Protein AF-A0A3L2L9N2-F1 (afdb_monomer)

Organism: Salmonella enterica (NCBI:txid28901)

Sequence (71 aa):
SDKPLTKTDYLMRLRRCQTIDTLERVIEKNKYELSDNELAVFYSAADHRLAELTMNKLYDKIPSSVWKFIR

pLDDT: mean 93.93, std 7.8, range [44.12, 98.06]

Secondary structure (DSSP, 8-state):
--PPPPHHHHHHHHTT--SHHHHHHHHHHHHHHS-HHHHHHHHHHHHHHHHHHHTTS--SS--TTGGGG--

Solvent-accessible surface area (backbone atoms only — not comparable to full-atom values): 4387 Å² total; per-residue (Å²): 131,90,72,82,80,49,41,65,58,44,29,65,59,51,64,71,45,88,44,69,71,53,42,52,54,51,49,62,56,45,65,79,72,46,54,75,77,54,41,58,38,44,48,60,17,49,55,51,48,48,54,24,60,77,66,73,44,90,68,96,68,84,57,79,73,57,58,77,78,58,132

InterPro domains:
  IPR007985 Haemolysin expression modulating, HHA [PF05321] (12-68)
  IPR036666 HHA superfamily [G3DSA:1.20.1280.40] (1-71)
  IPR036666 HHA superfamily [SSF68989] (4-71)

Mean predicted aligned error: 3.17 Å

Structure (mmCIF, N/CA/C/O backbone):
data_AF-A0A3L2L9N2-F1
#
_entry.id   AF-A0A3L2L9N2-F1
#
loop_
_atom_site.group_PDB
_atom_site.id
_atom_site.type_symbol
_atom_site.label_atom_id
_atom_site.label_alt_id
_atom_site.label_comp_id
_atom_site.label_asym_id
_atom_site.label_entity_id
_atom_site.label_seq_id
_atom_site.pdbx_PDB_ins_code
_atom_site.Cartn_x
_atom_site.Cartn_y
_atom_site.Cartn_z
_atom_site.occupancy
_atom_site.B_iso_or_equiv
_atom_site.auth_seq_id
_atom_site.auth_comp_id
_atom_site.auth_asym_id
_atom_site.auth_atom_id
_atom_site.pdbx_PDB_model_num
ATOM 1 N N . SER A 1 1 ? 19.513 -14.913 -14.566 1.00 44.12 1 SER A N 1
ATOM 2 C CA . SER A 1 1 ? 18.275 -14.230 -14.971 1.00 44.12 1 SER A CA 1
ATOM 3 C C . SER A 1 1 ? 17.566 -13.734 -13.737 1.00 44.12 1 SER A C 1
ATOM 5 O O . SER A 1 1 ? 16.976 -14.549 -13.034 1.00 44.12 1 SER A O 1
ATOM 7 N N . ASP A 1 2 ? 17.654 -12.439 -13.450 1.00 69.25 2 ASP A N 1
ATOM 8 C CA . ASP A 1 2 ? 16.781 -11.816 -12.458 1.00 69.25 2 ASP A CA 1
ATOM 9 C C . ASP A 1 2 ? 15.362 -11.819 -13.019 1.00 69.25 2 ASP A C 1
ATOM 11 O O . ASP A 1 2 ? 15.080 -11.229 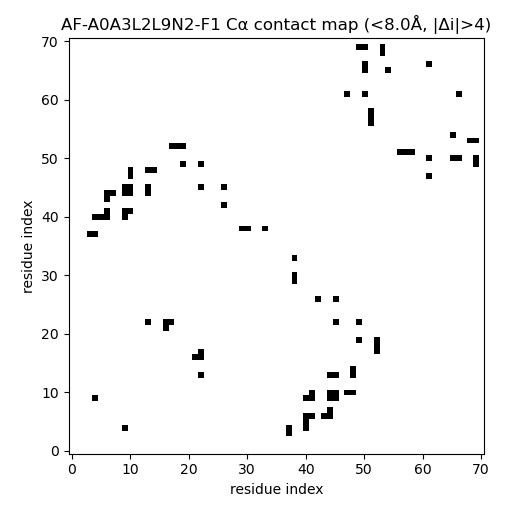-14.061 1.00 69.25 2 ASP A O 1
ATOM 15 N N . LYS A 1 3 ? 14.489 -12.607 -12.392 1.00 78.44 3 LYS A N 1
ATOM 16 C CA . LYS A 1 3 ? 13.071 -12.621 -12.742 1.00 78.44 3 LYS A CA 1
ATOM 17 C C . LYS A 1 3 ? 12.433 -11.347 -12.182 1.00 78.44 3 LYS A C 1
ATOM 19 O O . LYS A 1 3 ? 12.751 -10.991 -11.046 1.00 78.44 3 LYS A O 1
ATOM 24 N N . PRO A 1 4 ? 11.523 -10.697 -12.927 1.00 86.00 4 PRO A N 1
ATOM 25 C CA . PRO A 1 4 ? 10.763 -9.578 -12.390 1.00 86.00 4 PRO A CA 1
ATOM 26 C C . PRO A 1 4 ? 9.988 -10.030 -11.150 1.00 86.00 4 PRO A C 1
ATOM 28 O O . PRO A 1 4 ? 9.471 -11.153 -11.102 1.00 86.00 4 PRO A O 1
ATOM 31 N N . LEU A 1 5 ? 9.935 -9.165 -10.140 1.00 93.81 5 LEU A N 1
ATOM 32 C CA . LEU A 1 5 ? 9.238 -9.462 -8.897 1.00 93.81 5 LEU A CA 1
ATOM 33 C C . LEU A 1 5 ? 7.731 -9.581 -9.118 1.00 93.81 5 LEU A C 1
ATOM 35 O O . LEU A 1 5 ? 7.124 -8.814 -9.865 1.00 93.81 5 LEU A O 1
ATOM 39 N N . THR A 1 6 ? 7.107 -10.511 -8.400 1.00 96.12 6 THR A N 1
ATOM 40 C CA . THR A 1 6 ? 5.650 -10.628 -8.368 1.00 96.12 6 THR A CA 1
ATOM 41 C C . THR A 1 6 ? 5.043 -9.689 -7.325 1.00 96.12 6 THR A C 1
ATOM 43 O O . THR A 1 6 ? 5.718 -9.209 -6.409 1.00 96.12 6 THR A O 1
ATOM 46 N N . LYS A 1 7 ? 3.722 -9.481 -7.399 1.00 96.06 7 LYS A N 1
ATOM 47 C CA . LYS A 1 7 ? 2.967 -8.744 -6.373 1.00 96.06 7 LYS A CA 1
ATOM 48 C C . LYS A 1 7 ? 3.226 -9.301 -4.970 1.00 96.06 7 LYS A C 1
ATOM 50 O O . LYS A 1 7 ? 3.391 -8.534 -4.026 1.00 96.06 7 LYS A O 1
ATOM 55 N N . THR A 1 8 ? 3.263 -10.626 -4.830 1.00 96.38 8 THR A N 1
ATOM 56 C CA . THR A 1 8 ? 3.488 -11.287 -3.540 1.00 96.38 8 THR A CA 1
ATOM 57 C C . THR A 1 8 ? 4.887 -10.995 -3.006 1.00 96.38 8 THR A C 1
ATOM 59 O O . THR A 1 8 ? 5.025 -10.713 -1.817 1.00 96.38 8 THR A O 1
ATOM 62 N N . ASP A 1 9 ? 5.908 -10.982 -3.866 1.00 96.69 9 ASP A N 1
ATOM 63 C CA . ASP A 1 9 ? 7.282 -10.662 -3.457 1.00 96.69 9 ASP A CA 1
ATOM 64 C C . ASP A 1 9 ? 7.380 -9.237 -2.905 1.00 96.69 9 ASP A C 1
ATOM 66 O O . ASP A 1 9 ? 7.941 -9.019 -1.826 1.00 96.69 9 ASP A O 1
ATOM 70 N N . TYR A 1 10 ? 6.778 -8.269 -3.603 1.00 97.31 10 TYR A N 1
ATOM 71 C CA . TYR A 1 10 ? 6.698 -6.894 -3.116 1.00 97.31 10 TYR A CA 1
ATOM 72 C C . TYR A 1 10 ? 5.885 -6.792 -1.827 1.00 97.31 10 TYR A C 1
ATOM 74 O O . TYR A 1 10 ? 6.351 -6.173 -0.874 1.00 97.31 10 TYR A O 1
ATOM 82 N N . LEU A 1 11 ? 4.723 -7.444 -1.739 1.00 97.94 11 LEU A N 1
ATOM 83 C CA . LEU A 1 11 ? 3.880 -7.411 -0.542 1.00 97.94 11 LEU A CA 1
ATOM 84 C C . LEU A 1 11 ? 4.627 -7.939 0.689 1.00 97.94 11 LEU A C 1
ATOM 86 O O . LEU A 1 11 ? 4.594 -7.310 1.746 1.00 97.94 11 LEU A O 1
ATOM 90 N N . MET A 1 12 ? 5.348 -9.056 0.562 1.00 97.25 12 MET A N 1
ATOM 91 C CA . MET A 1 12 ? 6.133 -9.614 1.667 1.00 97.25 12 MET A CA 1
ATOM 92 C C . MET A 1 12 ? 7.247 -8.664 2.124 1.00 97.25 12 MET A C 1
ATOM 94 O O . MET A 1 12 ? 7.520 -8.570 3.322 1.00 97.25 12 MET A O 1
ATOM 98 N N . ARG A 1 13 ? 7.862 -7.911 1.201 1.00 96.56 13 ARG A N 1
ATOM 99 C CA . ARG A 1 13 ? 8.821 -6.848 1.547 1.00 96.56 13 ARG A CA 1
ATOM 100 C C . ARG A 1 13 ? 8.125 -5.674 2.243 1.00 96.56 13 ARG A C 1
ATOM 102 O O . ARG A 1 13 ? 8.590 -5.233 3.293 1.00 96.56 13 ARG A O 1
ATOM 109 N N . LEU A 1 14 ? 6.995 -5.212 1.708 1.00 97.81 14 LEU A N 1
ATOM 110 C CA . LEU A 1 14 ? 6.227 -4.072 2.221 1.00 97.81 14 LEU A CA 1
ATOM 111 C C . LEU A 1 14 ? 5.580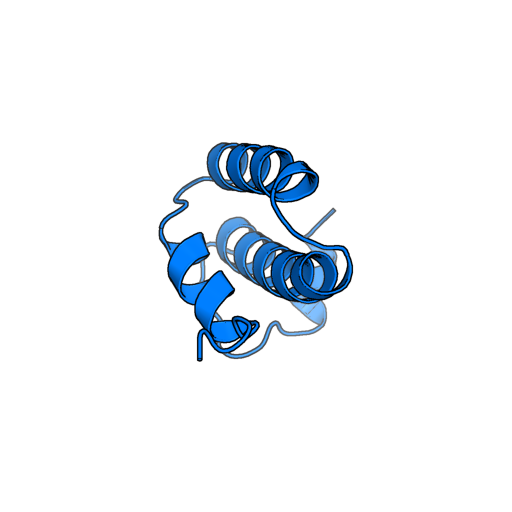 -4.342 3.585 1.00 97.81 14 LEU A C 1
ATOM 113 O O . LEU A 1 14 ? 5.399 -3.406 4.360 1.00 97.81 14 LEU A O 1
ATOM 117 N N . ARG A 1 15 ? 5.316 -5.605 3.946 1.00 97.81 15 ARG A N 1
ATOM 118 C CA . ARG A 1 15 ? 4.848 -6.002 5.289 1.00 97.81 15 ARG A CA 1
ATOM 119 C C . ARG A 1 15 ? 5.811 -5.646 6.424 1.00 97.81 15 ARG A C 1
ATOM 121 O O . ARG A 1 15 ? 5.392 -5.615 7.577 1.00 97.81 15 ARG A O 1
ATOM 128 N N . ARG A 1 16 ? 7.070 -5.322 6.113 1.00 96.44 16 ARG A N 1
ATOM 129 C CA . ARG A 1 16 ? 8.029 -4.766 7.081 1.00 96.44 16 ARG A CA 1
ATOM 130 C C . ARG A 1 16 ? 7.705 -3.320 7.470 1.00 96.44 16 ARG A C 1
ATOM 132 O O . ARG A 1 16 ? 8.137 -2.877 8.529 1.00 96.44 16 ARG A O 1
ATOM 139 N N . CYS A 1 17 ? 6.939 -2.596 6.652 1.00 96.44 17 CYS A N 1
ATOM 140 C CA . CYS A 1 17 ? 6.442 -1.268 6.996 1.00 96.44 17 CYS A CA 1
ATOM 141 C C . CYS A 1 17 ? 5.373 -1.407 8.083 1.00 96.44 17 CYS A C 1
ATOM 143 O O . CYS A 1 17 ? 4.322 -2.017 7.860 1.00 96.44 17 CYS A O 1
ATOM 145 N N . GLN A 1 18 ? 5.649 -0.854 9.262 1.00 94.88 18 GLN A N 1
ATOM 146 C CA . GLN A 1 18 ? 4.750 -0.927 10.419 1.00 94.88 18 GLN A CA 1
ATOM 147 C C . GLN A 1 18 ? 3.753 0.235 10.476 1.00 94.88 18 GLN A C 1
ATOM 149 O O . GLN A 1 18 ? 2.749 0.137 11.172 1.00 94.88 18 GLN A O 1
ATOM 154 N N . THR A 1 19 ? 4.008 1.315 9.736 1.00 96.75 19 THR A N 1
ATOM 155 C CA . THR A 1 19 ? 3.165 2.515 9.702 1.00 96.75 19 THR A CA 1
ATOM 156 C C . THR A 1 19 ? 2.883 2.945 8.268 1.00 96.75 19 THR A C 1
ATOM 158 O O . THR A 1 19 ? 3.667 2.641 7.362 1.00 96.75 1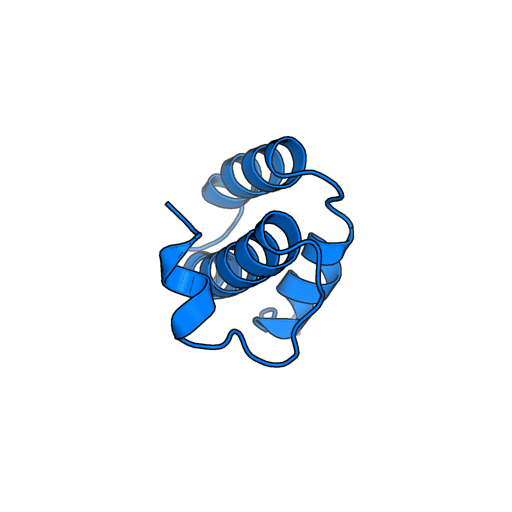9 THR A O 1
ATOM 161 N N . ILE A 1 20 ? 1.774 3.666 8.077 1.00 96.50 20 ILE A N 1
ATOM 162 C CA . ILE A 1 20 ? 1.398 4.250 6.782 1.00 96.50 20 ILE A CA 1
ATOM 163 C C . ILE A 1 20 ? 2.482 5.233 6.321 1.00 96.50 20 ILE A C 1
ATOM 165 O O . ILE A 1 20 ? 2.984 5.079 5.217 1.00 96.50 20 ILE A O 1
ATOM 169 N N . ASP A 1 21 ? 2.976 6.109 7.200 1.00 97.19 21 ASP A N 1
ATOM 170 C CA . ASP A 1 21 ? 4.065 7.050 6.890 1.00 97.19 21 ASP A CA 1
ATOM 171 C C . ASP A 1 21 ? 5.317 6.363 6.321 1.00 97.19 21 ASP A C 1
ATOM 173 O O . ASP A 1 21 ? 5.991 6.872 5.425 1.00 97.19 21 ASP A O 1
ATOM 177 N N . THR A 1 22 ? 5.667 5.188 6.857 1.00 97.69 22 THR A N 1
ATOM 178 C CA . THR A 1 22 ? 6.821 4.424 6.364 1.00 97.69 22 THR A CA 1
ATOM 179 C C . THR A 1 22 ? 6.522 3.823 4.996 1.00 97.69 22 THR A C 1
ATOM 181 O O . THR A 1 22 ? 7.388 3.841 4.122 1.00 97.69 22 THR A O 1
ATOM 184 N N . LEU A 1 23 ? 5.304 3.311 4.801 1.00 97.69 23 LEU A N 1
ATOM 185 C CA . LEU A 1 23 ? 4.853 2.792 3.514 1.00 97.69 23 LEU A CA 1
ATOM 186 C C . LEU A 1 23 ? 4.881 3.891 2.439 1.00 97.69 23 LEU A C 1
ATOM 188 O O . LEU A 1 23 ? 5.452 3.666 1.377 1.00 97.69 23 LEU A O 1
ATOM 192 N N . GLU A 1 24 ? 4.359 5.083 2.731 1.00 96.88 24 GLU A N 1
ATOM 193 C CA . GLU A 1 24 ? 4.352 6.232 1.815 1.00 96.88 24 GLU A CA 1
ATOM 194 C C . GLU A 1 24 ? 5.764 6.651 1.395 1.00 96.88 24 GLU A C 1
ATOM 196 O O . GLU A 1 24 ? 6.035 6.822 0.207 1.00 96.88 24 GLU A O 1
ATOM 201 N N . ARG A 1 25 ? 6.709 6.730 2.342 1.00 97.19 25 ARG A N 1
ATOM 202 C CA . ARG A 1 25 ? 8.117 7.035 2.023 1.00 97.19 25 ARG A CA 1
ATOM 203 C C . ARG A 1 25 ? 8.753 5.986 1.114 1.00 97.19 25 ARG A C 1
ATOM 205 O O . ARG A 1 25 ? 9.532 6.329 0.227 1.00 97.19 25 ARG A O 1
ATOM 212 N N . VAL A 1 26 ? 8.447 4.707 1.337 1.00 97.06 26 VAL A N 1
ATOM 213 C CA . VAL A 1 26 ? 8.939 3.615 0.484 1.00 97.06 26 VAL A CA 1
ATOM 214 C C . VAL A 1 26 ? 8.321 3.706 -0.908 1.00 97.06 26 VAL A C 1
ATOM 216 O O . VAL A 1 26 ? 9.040 3.513 -1.888 1.00 97.06 26 VAL A O 1
ATOM 219 N N . ILE A 1 27 ? 7.030 4.033 -1.009 1.00 96.88 27 ILE A N 1
ATOM 220 C CA . ILE A 1 27 ? 6.346 4.234 -2.288 1.00 96.88 27 ILE A CA 1
ATOM 221 C C . ILE A 1 27 ? 6.996 5.371 -3.080 1.00 96.88 27 ILE A C 1
ATOM 223 O O . ILE A 1 27 ? 7.373 5.158 -4.231 1.00 96.88 27 ILE A O 1
ATOM 227 N N . GLU A 1 28 ? 7.187 6.540 -2.463 1.00 96.38 28 GLU A N 1
ATOM 228 C CA . GLU A 1 28 ? 7.773 7.703 -3.141 1.00 96.38 28 GLU A CA 1
ATOM 229 C C . GLU A 1 28 ? 9.193 7.413 -3.630 1.00 96.38 28 GLU A C 1
ATOM 231 O O . GLU A 1 28 ? 9.545 7.757 -4.754 1.00 96.38 28 GLU A O 1
ATOM 236 N N . LYS A 1 29 ? 10.000 6.704 -2.833 1.00 95.50 29 LYS A N 1
ATOM 237 C CA . LYS A 1 29 ? 11.337 6.285 -3.259 1.00 95.50 29 LYS A CA 1
ATOM 238 C C . LYS A 1 29 ? 11.288 5.339 -4.467 1.00 95.50 29 LYS A C 1
ATOM 240 O O . LYS A 1 29 ? 11.984 5.568 -5.451 1.00 95.50 29 LYS A O 1
ATOM 245 N N . ASN A 1 30 ? 10.462 4.290 -4.405 1.00 95.19 30 ASN A N 1
ATOM 246 C CA . ASN A 1 30 ? 10.408 3.266 -5.457 1.00 95.19 30 ASN A CA 1
ATOM 247 C C . ASN A 1 30 ? 9.810 3.796 -6.766 1.00 95.19 30 ASN A C 1
ATOM 249 O O . ASN A 1 30 ? 10.130 3.271 -7.828 1.00 95.19 30 ASN A O 1
ATOM 253 N N . LYS A 1 31 ? 8.999 4.858 -6.708 1.00 94.12 31 LYS A N 1
ATOM 254 C CA . LYS A 1 31 ? 8.439 5.525 -7.889 1.00 94.12 31 LYS A CA 1
ATOM 255 C C . LYS A 1 31 ? 9.494 5.978 -8.898 1.00 94.12 31 LYS A C 1
ATOM 257 O O . LYS A 1 31 ? 9.225 5.945 -10.091 1.00 94.12 31 LYS A O 1
ATOM 262 N N . TYR A 1 32 ? 10.671 6.391 -8.429 1.00 93.00 32 TYR A N 1
ATOM 263 C CA . TYR A 1 32 ? 11.765 6.835 -9.301 1.00 93.00 32 TYR A CA 1
ATOM 264 C C . TYR A 1 32 ? 12.818 5.747 -9.557 1.00 93.00 32 TYR A C 1
ATOM 266 O O . TYR A 1 32 ? 13.696 5.943 -10.392 1.00 93.00 32 TYR A O 1
ATOM 274 N N . GLU A 1 33 ? 12.757 4.621 -8.838 1.00 92.69 33 GLU A N 1
ATOM 275 C CA . GLU A 1 33 ? 13.726 3.520 -8.949 1.00 92.69 33 GLU A CA 1
ATOM 276 C C . GLU A 1 33 ? 13.224 2.366 -9.832 1.00 92.69 33 GLU A C 1
ATOM 278 O O . GLU A 1 33 ? 14.038 1.640 -10.401 1.00 92.69 33 GLU A O 1
ATOM 283 N N . LEU A 1 34 ? 11.904 2.180 -9.941 1.00 93.75 34 LEU A N 1
ATOM 284 C CA . LEU A 1 34 ? 11.288 1.086 -10.694 1.00 93.75 34 LEU A CA 1
ATOM 285 C C . LEU A 1 34 ? 10.892 1.511 -12.110 1.00 93.75 34 LEU A C 1
ATOM 287 O O . LEU A 1 34 ? 10.505 2.652 -12.352 1.00 93.75 34 LEU A O 1
ATOM 291 N N . SER A 1 35 ? 10.929 0.556 -13.042 1.00 94.12 35 SER A N 1
ATOM 292 C CA . SER A 1 35 ? 10.339 0.737 -14.371 1.00 94.12 35 SER A CA 1
ATOM 293 C C . SER A 1 35 ? 8.806 0.749 -14.311 1.00 94.12 35 SER A C 1
ATOM 295 O O . SER A 1 35 ? 8.223 0.146 -13.413 1.00 94.12 35 SER A O 1
ATOM 297 N N . ASP A 1 36 ? 8.133 1.350 -15.298 1.00 93.12 36 ASP A N 1
ATOM 298 C CA . ASP A 1 36 ? 6.659 1.440 -15.341 1.00 93.12 36 ASP A CA 1
ATOM 299 C C . ASP A 1 36 ? 5.955 0.078 -15.175 1.00 93.12 36 ASP A C 1
ATOM 301 O O . ASP A 1 36 ? 4.932 -0.037 -14.495 1.00 93.12 36 ASP A O 1
ATOM 305 N N . ASN A 1 37 ? 6.532 -0.981 -15.754 1.00 91.44 37 ASN A N 1
ATOM 306 C CA . ASN A 1 37 ? 5.996 -2.340 -15.655 1.00 91.44 37 ASN A CA 1
ATOM 307 C C . ASN A 1 37 ? 6.081 -2.892 -14.225 1.00 91.44 37 ASN A C 1
ATOM 309 O O . ASN A 1 37 ? 5.141 -3.522 -13.738 1.00 91.44 37 ASN A O 1
ATOM 313 N N . GLU A 1 38 ? 7.204 -2.665 -13.545 1.00 95.12 38 GLU A N 1
ATOM 314 C CA . GLU A 1 38 ? 7.390 -3.071 -12.150 1.00 95.12 38 GLU A CA 1
ATOM 315 C C . GLU A 1 38 ? 6.548 -2.209 -11.212 1.00 95.12 38 GLU A C 1
ATOM 317 O O . GLU A 1 38 ? 5.994 -2.715 -10.235 1.00 95.12 38 GLU A O 1
ATOM 322 N N . LEU A 1 39 ? 6.395 -0.927 -11.543 1.00 96.00 39 LEU A N 1
ATOM 323 C CA . LEU A 1 39 ? 5.644 0.048 -10.772 1.00 96.00 39 LEU A CA 1
ATOM 324 C C . LEU A 1 39 ? 4.168 -0.349 -10.642 1.00 96.00 39 LEU A C 1
ATOM 326 O O . LEU A 1 39 ? 3.609 -0.280 -9.549 1.00 96.00 39 LEU A O 1
ATOM 330 N N . ALA A 1 40 ? 3.550 -0.852 -11.714 1.00 95.88 40 ALA A N 1
ATOM 331 C CA . ALA A 1 40 ? 2.176 -1.354 -11.668 1.00 95.88 40 ALA A CA 1
ATOM 332 C C . ALA A 1 40 ? 2.010 -2.529 -10.681 1.00 95.88 40 ALA A C 1
ATOM 334 O O . ALA A 1 40 ? 1.046 -2.586 -9.909 1.00 95.88 40 ALA A O 1
ATOM 335 N N . VAL A 1 41 ? 2.969 -3.460 -10.669 1.00 96.75 41 VAL A N 1
ATOM 336 C CA . VAL A 1 41 ? 2.968 -4.608 -9.749 1.00 96.75 41 VAL A CA 1
ATOM 337 C C . VAL A 1 41 ? 3.228 -4.151 -8.312 1.00 96.75 41 VAL A C 1
ATOM 339 O O . VAL A 1 41 ? 2.553 -4.606 -7.383 1.00 96.75 41 VAL A O 1
ATOM 342 N N . PHE A 1 42 ? 4.173 -3.228 -8.138 1.00 97.75 42 PHE A N 1
ATOM 343 C CA . PHE A 1 42 ? 4.519 -2.622 -6.860 1.00 97.75 42 PHE A CA 1
ATOM 344 C C . PHE A 1 42 ? 3.330 -1.876 -6.246 1.00 97.75 42 PHE A C 1
ATOM 346 O O . PHE A 1 42 ? 3.002 -2.131 -5.087 1.00 97.75 42 PHE A O 1
ATOM 353 N N . TYR A 1 43 ? 2.626 -1.035 -7.011 1.00 97.50 43 TYR A N 1
ATOM 354 C CA . TYR A 1 43 ? 1.450 -0.311 -6.520 1.00 97.50 43 TYR A CA 1
ATOM 355 C C . TYR A 1 43 ? 0.340 -1.256 -6.064 1.00 97.50 43 TYR A C 1
ATOM 357 O O . TYR A 1 43 ? -0.184 -1.085 -4.968 1.00 97.50 43 TYR A O 1
ATOM 365 N N . SER A 1 44 ? 0.072 -2.339 -6.802 1.00 96.62 44 SER A N 1
ATOM 366 C CA . SER A 1 44 ? -0.914 -3.335 -6.358 1.00 96.62 44 SER A CA 1
ATOM 367 C C . SER A 1 44 ? -0.546 -3.997 -5.019 1.00 96.62 44 SER A C 1
ATOM 369 O O . SER A 1 44 ? -1.429 -4.400 -4.254 1.00 96.62 44 SER A O 1
ATOM 371 N N . ALA A 1 45 ? 0.750 -4.152 -4.729 1.00 97.94 45 ALA A N 1
ATOM 372 C CA . ALA A 1 45 ? 1.232 -4.646 -3.441 1.00 97.94 45 ALA A CA 1
ATOM 373 C C . ALA A 1 45 ? 1.169 -3.569 -2.343 1.00 97.94 45 ALA A C 1
ATOM 375 O O . ALA A 1 45 ? 0.846 -3.889 -1.198 1.00 97.94 45 ALA A O 1
ATOM 376 N N . ALA A 1 46 ? 1.437 -2.308 -2.690 1.00 97.81 46 ALA A N 1
ATOM 377 C CA . ALA A 1 46 ? 1.320 -1.161 -1.796 1.00 97.81 46 ALA A CA 1
ATOM 378 C C . ALA A 1 46 ? -0.129 -0.932 -1.344 1.00 97.81 46 ALA A C 1
ATOM 380 O O . ALA A 1 46 ? -0.358 -0.842 -0.141 1.00 97.81 46 ALA A O 1
ATOM 381 N N . ASP A 1 47 ? -1.103 -0.972 -2.255 1.00 97.38 47 ASP A N 1
ATOM 382 C CA . ASP A 1 47 ? -2.533 -0.860 -1.928 1.00 97.38 47 ASP A CA 1
ATOM 383 C C . ASP A 1 47 ? -2.993 -1.982 -0.994 1.00 97.38 47 ASP A C 1
ATOM 385 O O . ASP A 1 47 ? -3.730 -1.763 -0.030 1.00 97.38 47 ASP A O 1
ATOM 389 N N . HIS A 1 48 ? -2.520 -3.209 -1.245 1.00 97.88 48 HIS A N 1
ATOM 390 C CA . HIS A 1 48 ? -2.785 -4.342 -0.359 1.00 97.88 48 HIS A CA 1
ATOM 391 C C . HIS A 1 48 ? -2.212 -4.072 1.031 1.00 97.88 48 HIS A C 1
ATOM 393 O O . HIS A 1 48 ? -2.901 -4.274 2.029 1.00 97.88 48 HIS A O 1
ATOM 399 N N . ARG A 1 49 ? -0.964 -3.597 1.120 1.00 98.06 49 ARG A N 1
ATOM 400 C CA . ARG A 1 49 ? -0.349 -3.298 2.415 1.00 98.06 49 ARG A CA 1
ATOM 401 C C . ARG A 1 49 ? -1.052 -2.145 3.132 1.00 98.06 49 ARG A C 1
ATOM 403 O O . ARG A 1 49 ? -1.215 -2.217 4.349 1.00 98.06 49 ARG A O 1
ATOM 410 N N . LEU A 1 50 ? -1.491 -1.126 2.401 1.00 97.75 50 LEU A N 1
ATOM 411 C CA . LEU A 1 50 ? -2.274 -0.018 2.936 1.00 97.75 50 LEU A CA 1
ATOM 412 C C . LEU A 1 50 ? -3.570 -0.538 3.565 1.00 97.75 50 LEU A C 1
ATOM 414 O O . LEU A 1 50 ? -3.841 -0.241 4.723 1.00 97.75 50 LEU A O 1
ATOM 418 N N . ALA A 1 51 ? -4.293 -1.422 2.870 1.00 97.62 51 ALA A N 1
ATOM 419 C CA . ALA A 1 51 ? -5.481 -2.080 3.409 1.00 97.62 51 ALA A CA 1
ATOM 420 C C . ALA A 1 51 ? -5.205 -2.849 4.711 1.00 97.62 51 ALA A C 1
ATOM 422 O O . ALA A 1 51 ? -5.996 -2.789 5.655 1.00 97.62 51 ALA A O 1
ATOM 423 N N . GLU A 1 52 ? -4.080 -3.565 4.777 1.00 97.38 52 GLU A N 1
ATOM 424 C CA . GLU A 1 52 ? -3.689 -4.298 5.982 1.00 97.38 52 GLU A CA 1
ATOM 425 C C . GLU A 1 52 ? -3.400 -3.369 7.166 1.00 97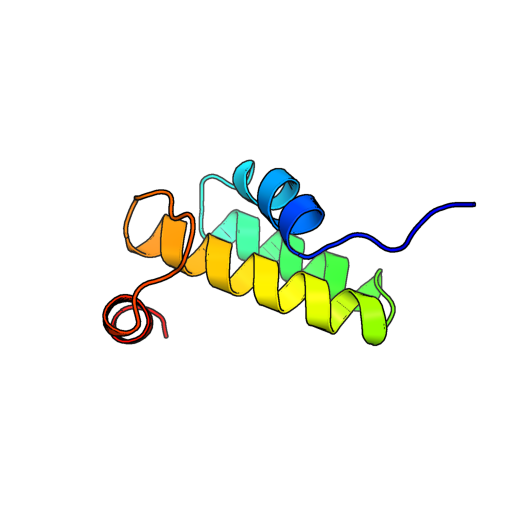.38 52 GLU A C 1
ATOM 427 O O . GLU 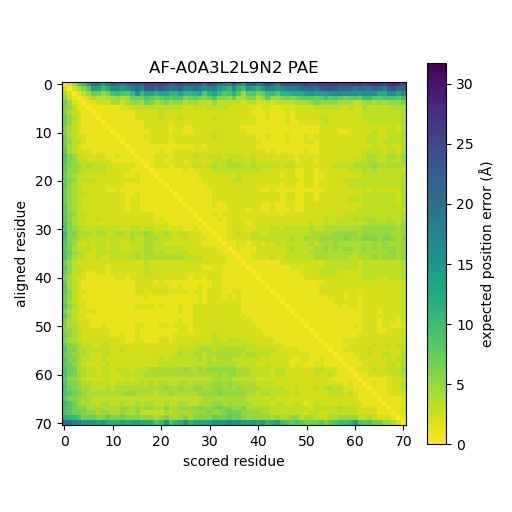A 1 52 ? -3.784 -3.681 8.294 1.00 97.38 52 GLU A O 1
ATOM 432 N N . LEU A 1 53 ? -2.738 -2.236 6.913 1.00 97.25 53 LEU A N 1
ATOM 433 C CA . LEU A 1 53 ? -2.422 -1.231 7.928 1.00 97.25 53 LEU A CA 1
ATOM 434 C C . LEU A 1 53 ? -3.684 -0.513 8.416 1.00 97.25 53 LEU A C 1
ATOM 436 O O . LEU A 1 53 ? -3.908 -0.446 9.622 1.00 97.25 53 LEU A O 1
ATOM 440 N N . THR A 1 54 ? -4.540 -0.050 7.502 1.00 96.25 54 THR A N 1
ATOM 441 C CA . THR A 1 54 ? -5.801 0.638 7.827 1.00 96.25 54 THR A CA 1
ATOM 442 C C . THR A 1 54 ? -6.729 -0.235 8.670 1.00 96.25 54 THR A C 1
ATOM 444 O O . THR A 1 54 ? -7.373 0.254 9.594 1.00 96.25 54 THR A O 1
ATOM 447 N N . MET A 1 55 ? -6.78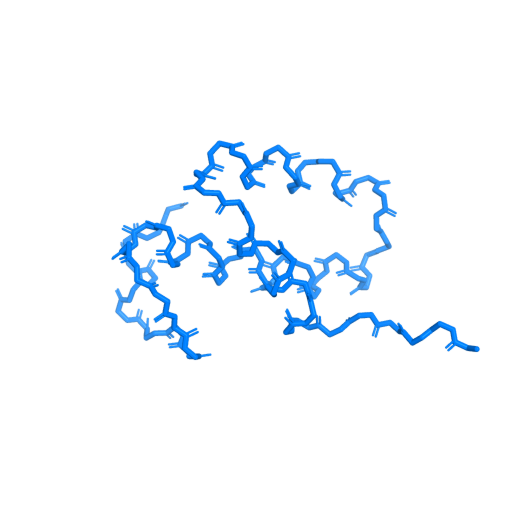1 -1.539 8.385 1.00 96.12 55 MET A N 1
ATOM 448 C CA . MET A 1 55 ? -7.629 -2.488 9.115 1.00 96.12 55 MET A CA 1
ATOM 449 C C . MET A 1 55 ? -6.927 -3.151 10.306 1.00 96.12 55 MET A C 1
ATOM 451 O O . MET A 1 55 ? -7.552 -3.961 10.992 1.00 96.12 55 MET A O 1
ATOM 455 N N . ASN A 1 56 ? -5.635 -2.874 10.513 1.00 95.62 56 ASN A N 1
ATOM 456 C CA . ASN A 1 56 ? -4.767 -3.560 11.471 1.00 95.62 56 ASN A CA 1
ATOM 457 C C . ASN A 1 56 ? -4.876 -5.103 11.392 1.00 95.62 56 ASN A C 1
ATOM 459 O O . ASN A 1 56 ? -4.992 -5.798 12.404 1.00 95.62 56 ASN A O 1
ATOM 463 N N . LYS A 1 57 ? -4.905 -5.652 10.169 1.00 96.19 57 LYS A N 1
ATOM 464 C CA . LYS A 1 57 ? -5.120 -7.084 9.902 1.00 96.19 57 LYS A CA 1
ATOM 465 C C . LYS A 1 57 ? -4.451 -7.521 8.601 1.00 96.19 57 LYS A C 1
ATOM 467 O O . LYS A 1 57 ? -4.584 -6.850 7.588 1.00 96.19 57 LYS A O 1
ATOM 472 N N . LEU A 1 58 ? -3.794 -8.685 8.603 1.00 96.31 58 LEU A N 1
ATOM 473 C CA . LEU A 1 58 ? -3.247 -9.290 7.383 1.00 96.31 58 LEU A CA 1
ATOM 474 C C . LEU A 1 58 ? -4.331 -10.000 6.568 1.00 96.31 58 LEU A C 1
ATOM 476 O O . LEU A 1 58 ? -5.214 -10.662 7.122 1.00 96.31 58 LEU A O 1
ATOM 480 N N . TYR A 1 59 ? -4.215 -9.911 5.246 1.00 94.88 59 TYR A N 1
ATOM 481 C CA . TYR A 1 59 ? -5.157 -10.512 4.308 1.00 94.88 59 TYR A CA 1
ATOM 482 C C . TYR A 1 59 ? -4.424 -11.341 3.255 1.00 94.88 59 TYR A C 1
ATOM 484 O O . TYR A 1 59 ? -3.375 -10.936 2.754 1.00 94.88 59 TYR A O 1
ATOM 492 N N . ASP A 1 60 ? -5.010 -12.480 2.886 1.00 93.56 60 ASP A N 1
ATOM 493 C CA . ASP A 1 60 ? -4.642 -13.206 1.662 1.00 93.56 60 ASP A CA 1
ATOM 494 C C . ASP A 1 60 ? -5.227 -12.503 0.424 1.00 93.56 60 ASP A C 1
ATOM 496 O O . ASP A 1 60 ? -4.532 -12.221 -0.549 1.00 93.56 60 ASP A O 1
ATOM 500 N N . LYS A 1 61 ? -6.501 -12.105 0.517 1.00 94.56 61 LYS A N 1
ATOM 501 C CA . LYS A 1 61 ? -7.202 -11.259 -0.455 1.00 94.56 61 LYS A CA 1
ATOM 502 C C . LYS A 1 61 ? -7.951 -10.156 0.277 1.00 94.56 61 LYS A C 1
ATOM 504 O O . LYS A 1 61 ? -8.597 -10.431 1.288 1.00 94.56 61 LYS A O 1
ATOM 509 N N . ILE A 1 62 ? -7.885 -8.931 -0.242 1.00 95.19 62 ILE A N 1
ATOM 510 C CA . ILE A 1 62 ? -8.605 -7.788 0.329 1.00 95.19 62 ILE A CA 1
ATOM 511 C C . ILE A 1 62 ? -10.104 -7.927 0.015 1.00 95.19 62 ILE A C 1
ATOM 513 O O . ILE A 1 62 ? -10.470 -7.945 -1.164 1.00 95.19 62 ILE A O 1
ATOM 517 N N . PRO A 1 63 ? -10.989 -8.023 1.025 1.00 95.75 63 PRO A N 1
ATOM 518 C CA . PRO A 1 63 ? -12.430 -8.010 0.801 1.00 95.75 63 PRO A CA 1
ATOM 519 C C . PRO A 1 63 ? -12.879 -6.683 0.185 1.00 95.75 63 PRO A C 1
ATOM 521 O O . PRO A 1 63 ? -12.401 -5.623 0.580 1.00 95.75 63 PRO A O 1
ATOM 524 N N . SER A 1 64 ? -13.867 -6.709 -0.713 1.00 93.62 64 SER A N 1
ATOM 525 C CA . SER A 1 64 ? -14.341 -5.491 -1.389 1.00 93.62 64 SER A CA 1
ATOM 526 C C . SER A 1 64 ? -14.851 -4.409 -0.430 1.00 93.62 64 SER A C 1
ATOM 528 O O . SER A 1 64 ? -14.782 -3.223 -0.737 1.00 93.62 64 SER A O 1
ATOM 530 N N . SER A 1 65 ? -15.354 -4.802 0.744 1.00 94.06 65 SER A N 1
ATOM 531 C CA . SER A 1 65 ? -15.802 -3.878 1.790 1.00 94.06 65 SER A CA 1
ATOM 532 C C . SER A 1 65 ? -14.664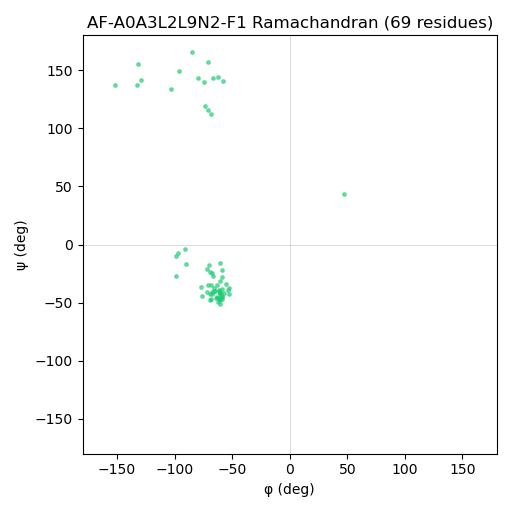 -3.072 2.415 1.00 94.06 65 SER A C 1
ATOM 534 O O . SER A 1 65 ? -14.914 -1.957 2.863 1.00 94.06 65 SER A O 1
ATOM 536 N N . VAL A 1 66 ? -13.435 -3.599 2.424 1.00 95.12 66 VAL A N 1
ATOM 537 C CA . VAL A 1 66 ? -12.267 -2.942 3.027 1.00 95.12 66 VAL A CA 1
ATOM 538 C C . VAL A 1 66 ? -11.857 -1.701 2.239 1.00 95.12 66 VAL A C 1
ATOM 540 O O . VAL A 1 66 ? -11.502 -0.694 2.843 1.00 95.12 66 VAL A O 1
ATOM 543 N N . TRP A 1 67 ? -12.003 -1.715 0.911 1.00 92.38 67 TRP A N 1
ATOM 544 C CA . TRP A 1 67 ? -11.671 -0.564 0.063 1.00 92.38 67 TRP A CA 1
ATOM 545 C C . TRP A 1 67 ?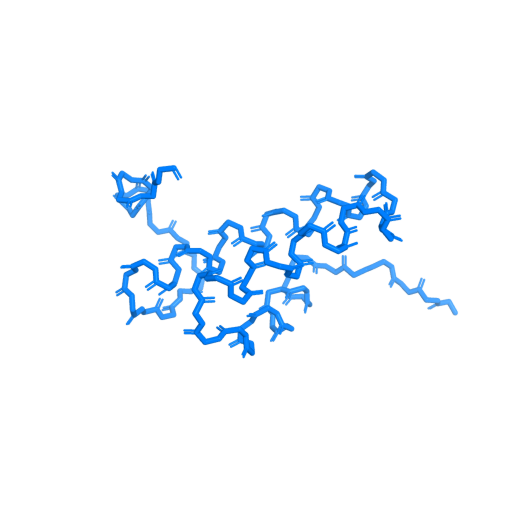 -12.450 0.706 0.42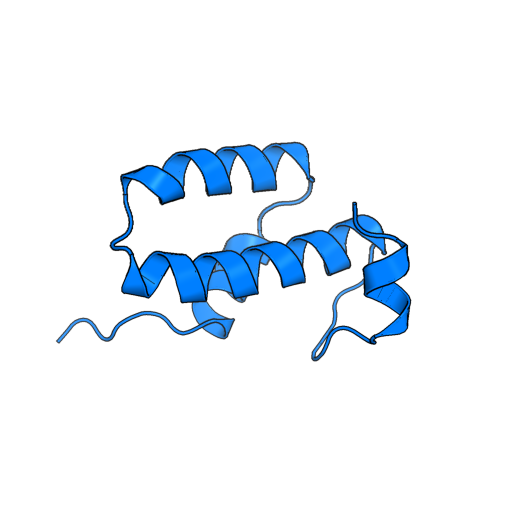0 1.00 92.38 67 TRP A C 1
ATOM 547 O O . TRP A 1 67 ? -11.979 1.798 0.149 1.00 92.38 67 TRP A O 1
ATOM 557 N N . LYS A 1 68 ? -13.602 0.589 1.093 1.00 92.31 68 LYS A N 1
ATOM 558 C CA . LYS A 1 68 ? -14.386 1.744 1.562 1.00 92.31 68 LYS A CA 1
ATOM 559 C C . LYS A 1 68 ? -13.723 2.513 2.711 1.00 92.31 68 LYS A C 1
ATOM 561 O O . LYS A 1 68 ? -14.128 3.636 2.995 1.00 92.31 68 LYS A O 1
ATOM 566 N N . PHE A 1 69 ? -12.759 1.898 3.394 1.00 89.56 69 PHE A N 1
ATOM 567 C CA . PHE A 1 69 ? -12.036 2.489 4.522 1.00 89.56 69 PHE A CA 1
ATOM 568 C C . PHE A 1 69 ? -10.691 3.094 4.108 1.00 89.56 69 PHE A C 1
ATOM 570 O O . PHE A 1 69 ? -10.038 3.743 4.921 1.00 89.56 69 PHE A O 1
ATOM 577 N N . ILE A 1 70 ? -10.289 2.884 2.857 1.00 86.81 70 ILE A N 1
ATOM 578 C CA . ILE A 1 70 ? -9.039 3.366 2.277 1.00 86.81 70 ILE A CA 1
ATOM 579 C C . ILE A 1 70 ? -9.396 4.574 1.406 1.00 86.81 70 ILE A C 1
ATOM 581 O O . ILE A 1 70 ? -10.401 4.538 0.694 1.00 86.81 70 ILE A O 1
ATOM 585 N N . ARG A 1 71 ? -8.636 5.663 1.529 1.00 73.56 71 ARG A N 1
ATOM 586 C CA . ARG A 1 71 ? -8.865 6.933 0.829 1.00 73.56 71 ARG A CA 1
ATOM 587 C C . ARG A 1 71 ? -7.687 7.278 -0.055 1.00 73.56 71 ARG A C 1
ATOM 589 O O . ARG A 1 71 ? -6.558 6.961 0.375 1.00 73.56 71 ARG A O 1
#

Radius of gyration: 12.13 Å; Cα contacts (8 Å, |Δi|>4): 51; chains: 1; bounding box: 34×22×27 Å

Foldseek 3Di:
DPDQDALVRLLVVLLVDQAPVSLVVVLVVVVVVDDPVSNVSNVSSSVQSQLCNQVVHHDPDRDPVSVVSPD

Nearest PDB structures (foldseek):
  4icg-assembly1_C  TM=9.822E-01  e=1.916E-08  Salmonella enterica subsp. enterica serovar Typhimurium str. LT2
  2mw2-assembly1_A  TM=9.625E-01  e=4.442E-08  Escherichia coli K-12
  1jw2-assembly1_A  TM=8.149E-01  e=1.336E-08  Escherichia coli
  2k5s-assembly1_A  TM=8.195E-01  e=3.562E-06  Yersinia pestis